Protein AF-A0A7K3L0I8-F1 (afdb_monomer_lite)

pLDDT: mean 95.67, std 6.77, range [54.59, 98.5]

Radius of gyration: 14.37 Å; chains: 1; bounding box: 27×24×46 Å

Foldseek 3Di:
DVLVVVLLVLLVVLLVLVVQLVVLVVVLVVDDPVCSVVSCVPRNVVSVVSSQVSLVVSCVVNVHDSVVSVVSSVVVVVVD

Secondary structure (DSSP, 8-state):
-HHHHHHHHHHHHHHHHHHHHHHHHHHHHHS-HHHHHHHIIIIIHHHHHHHHHHHHHHHHHHT--HHHHHHHHHHHHHT-

Structure (mmCIF, N/CA/C/O backbone):
data_AF-A0A7K3L0I8-F1
#
_entry.id   AF-A0A7K3L0I8-F1
#
loop_
_atom_site.group_PDB
_atom_site.id
_atom_site.type_symbol
_atom_site.label_atom_id
_atom_site.label_alt_id
_atom_site.label_comp_id
_atom_site.label_asym_id
_atom_site.label_entity_id
_atom_site.label_seq_id
_atom_site.pdbx_PDB_ins_code
_atom_site.Cartn_x
_atom_site.Cartn_y
_atom_site.Cartn_z
_atom_site.occupancy
_atom_site.B_iso_or_equiv
_atom_site.auth_seq_id
_atom_site.auth_comp_id
_atom_site.auth_asym_id
_atom_site.auth_atom_id
_atom_site.pdbx_PDB_model_num
ATOM 1 N N . MET A 1 1 ? -10.196 7.255 21.727 1.00 54.59 1 MET A N 1
ATOM 2 C CA . MET A 1 1 ? -10.144 6.068 22.642 1.00 54.59 1 MET A CA 1
ATOM 3 C C . MET A 1 1 ? -8.867 5.244 22.397 1.00 54.59 1 MET A C 1
ATOM 5 O O . MET A 1 1 ? -8.172 5.536 21.433 1.00 54.59 1 MET A O 1
ATOM 9 N N . ARG A 1 2 ? -8.503 4.248 23.232 1.00 70.25 2 ARG A N 1
ATOM 10 C CA . ARG A 1 2 ? -7.246 3.461 23.070 1.00 70.25 2 ARG A CA 1
ATOM 11 C C . ARG A 1 2 ? -7.152 2.747 21.705 1.00 70.25 2 ARG A C 1
ATOM 13 O O . ARG A 1 2 ? -6.091 2.799 21.094 1.00 70.25 2 ARG A O 1
ATOM 20 N N . ASN A 1 3 ? -8.259 2.202 21.192 1.00 85.44 3 ASN A N 1
ATOM 21 C CA . ASN A 1 3 ? -8.307 1.525 19.882 1.00 85.44 3 ASN A CA 1
ATOM 22 C C . ASN A 1 3 ? -8.089 2.476 18.701 1.00 85.44 3 ASN A C 1
ATOM 24 O O . ASN A 1 3 ? -7.417 2.131 17.744 1.00 85.44 3 ASN A O 1
ATOM 28 N N . GLU A 1 4 ? -8.579 3.706 18.800 1.00 91.06 4 GLU A N 1
ATOM 29 C CA . GLU A 1 4 ? -8.438 4.718 17.750 1.00 91.06 4 GLU A CA 1
ATOM 30 C C . GLU A 1 4 ? -6.989 5.213 17.601 1.00 91.06 4 GLU A C 1
ATOM 32 O O . GLU A 1 4 ? -6.528 5.492 16.497 1.00 91.06 4 GLU A O 1
ATOM 37 N N . LYS A 1 5 ? -6.245 5.300 18.714 1.00 94.88 5 LYS A N 1
ATOM 38 C CA . LYS A 1 5 ? -4.808 5.613 18.683 1.00 94.88 5 LYS A CA 1
ATOM 39 C C . LYS A 1 5 ? -4.002 4.476 18.052 1.00 94.88 5 LYS A C 1
ATOM 41 O O . LYS A 1 5 ? -3.066 4.741 17.307 1.00 94.88 5 LYS A O 1
ATOM 46 N N . LEU A 1 6 ? -4.364 3.227 18.354 1.00 96.38 6 LEU A N 1
ATOM 47 C CA . LEU A 1 6 ? -3.726 2.049 17.761 1.00 96.38 6 LEU A CA 1
ATOM 48 C C . LEU A 1 6 ? -4.029 1.941 16.264 1.00 96.38 6 LEU A C 1
ATOM 50 O O . LEU A 1 6 ? -3.108 1.694 15.497 1.00 96.38 6 LEU A O 1
ATOM 54 N N . TYR A 1 7 ? -5.272 2.211 15.854 1.00 97.19 7 TYR A N 1
ATOM 55 C CA . TYR A 1 7 ? -5.664 2.255 14.446 1.00 97.19 7 TYR A CA 1
ATOM 56 C C . TYR A 1 7 ? -4.848 3.292 13.675 1.00 97.19 7 TYR A C 1
ATOM 58 O O . TYR A 1 7 ? -4.201 2.950 12.694 1.00 97.19 7 TYR A O 1
ATOM 66 N N . ARG A 1 8 ? -4.774 4.537 14.168 1.00 96.44 8 ARG A N 1
ATOM 67 C CA . ARG A 1 8 ? -3.955 5.585 13.534 1.00 96.44 8 ARG A CA 1
ATOM 68 C C . ARG A 1 8 ? -2.492 5.179 13.382 1.00 96.44 8 ARG A C 1
ATOM 70 O O . ARG A 1 8 ? -1.922 5.364 12.316 1.00 96.44 8 ARG A O 1
ATOM 77 N N . LYS A 1 9 ? -1.905 4.565 14.412 1.00 97.00 9 LYS A N 1
ATOM 78 C CA . LYS A 1 9 ? -0.526 4.074 14.341 1.00 97.00 9 LYS A CA 1
ATOM 79 C C . LYS A 1 9 ? -0.358 2.933 13.329 1.00 97.00 9 LYS A C 1
ATOM 81 O O . LYS A 1 9 ? 0.673 2.854 12.674 1.00 97.00 9 LYS A O 1
ATOM 86 N N . ALA A 1 10 ? -1.355 2.062 13.187 1.00 97.56 10 ALA A N 1
ATOM 87 C CA . ALA A 1 10 ? -1.349 1.023 12.162 1.00 97.56 10 ALA A CA 1
ATOM 88 C C . ALA A 1 10 ? -1.426 1.627 10.748 1.00 97.56 10 ALA A C 1
ATOM 90 O O . ALA A 1 10 ? -0.647 1.229 9.887 1.00 97.56 10 ALA A O 1
ATOM 91 N N . ILE A 1 11 ? -2.277 2.640 10.537 1.00 98.25 11 ILE A N 1
ATOM 92 C CA . ILE A 1 11 ? -2.350 3.404 9.279 1.00 98.25 11 ILE A CA 1
ATOM 93 C C . ILE A 1 11 ? -1.009 4.077 8.961 1.00 98.25 11 ILE A C 1
ATOM 95 O O . ILE A 1 11 ? -0.535 3.984 7.833 1.00 98.25 11 ILE A O 1
ATOM 99 N N . GLU A 1 12 ? -0.355 4.697 9.949 1.00 96.88 12 GLU A N 1
ATOM 100 C CA . GLU A 1 12 ? 0.980 5.284 9.774 1.00 96.88 12 GLU A CA 1
ATOM 101 C C . GLU A 1 12 ? 2.006 4.246 9.302 1.00 96.88 12 GLU A C 1
ATOM 103 O O . GLU A 1 12 ? 2.726 4.503 8.341 1.00 96.88 12 GLU A O 1
ATOM 108 N N . ILE A 1 13 ? 2.037 3.062 9.922 1.00 95.62 13 ILE A N 1
ATOM 109 C CA . ILE A 1 13 ? 2.952 1.975 9.539 1.00 95.62 13 ILE A CA 1
ATOM 110 C C . ILE A 1 13 ? 2.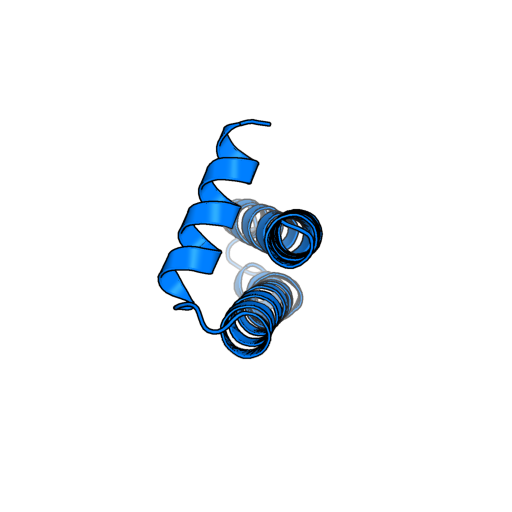638 1.457 8.127 1.00 95.62 13 ILE A C 1
ATOM 112 O O . ILE A 1 13 ? 3.545 1.299 7.311 1.00 95.62 13 ILE A O 1
ATOM 116 N N . ALA A 1 14 ? 1.364 1.216 7.810 1.00 97.62 14 ALA A N 1
ATOM 117 C CA . ALA A 1 14 ? 0.958 0.732 6.491 1.00 97.62 14 ALA A CA 1
ATOM 118 C C . ALA A 1 14 ? 1.210 1.759 5.376 1.00 97.62 14 ALA A C 1
ATOM 120 O O . ALA A 1 14 ? 1.494 1.373 4.241 1.00 97.62 14 ALA A O 1
ATOM 121 N N . SER A 1 15 ? 1.188 3.059 5.695 1.00 97.50 15 SER A N 1
ATOM 122 C CA . SER A 1 15 ? 1.469 4.120 4.722 1.00 97.50 15 SER A CA 1
ATOM 123 C C . SER A 1 15 ? 2.880 4.044 4.131 1.00 97.50 15 SER A C 1
ATOM 125 O O . SER A 1 15 ? 3.079 4.429 2.979 1.00 97.50 15 SER A O 1
ATOM 127 N N . ASP A 1 16 ? 3.850 3.480 4.858 1.00 97.06 16 ASP A N 1
ATOM 128 C CA . ASP A 1 16 ? 5.206 3.278 4.341 1.00 97.06 16 ASP A CA 1
ATOM 129 C C . ASP A 1 16 ? 5.267 2.146 3.299 1.00 97.06 16 ASP A C 1
ATOM 131 O O . ASP A 1 16 ? 6.086 2.196 2.378 1.00 97.06 16 ASP A O 1
ATOM 135 N N . ALA A 1 17 ? 4.416 1.120 3.412 1.00 97.00 17 ALA A N 1
ATOM 136 C CA . ALA A 1 17 ? 4.295 0.070 2.396 1.00 97.00 17 ALA A CA 1
ATOM 137 C C . ALA A 1 17 ? 3.601 0.603 1.133 1.00 97.00 17 ALA A C 1
ATOM 139 O O . ALA A 1 17 ? 4.119 0.424 0.030 1.00 97.00 17 ALA A O 1
ATOM 140 N N . GLU A 1 18 ? 2.500 1.341 1.301 1.00 98.19 18 GLU A N 1
ATOM 141 C CA . GLU A 1 18 ? 1.790 1.991 0.192 1.00 98.19 18 GLU A CA 1
ATOM 142 C C . GLU A 1 18 ? 2.707 2.959 -0.567 1.00 98.19 18 GLU A C 1
ATOM 144 O O . GLU A 1 18 ? 2.796 2.924 -1.793 1.00 98.19 18 GLU A O 1
ATOM 149 N N . ARG A 1 19 ? 3.480 3.778 0.154 1.00 97.75 19 ARG A N 1
ATOM 150 C CA . ARG A 1 19 ? 4.457 4.687 -0.454 1.00 97.75 19 ARG A CA 1
ATOM 151 C C . ARG A 1 19 ? 5.500 3.945 -1.282 1.00 97.75 19 ARG A C 1
ATOM 153 O O . ARG A 1 19 ? 5.773 4.349 -2.409 1.00 97.75 19 ARG A O 1
ATOM 160 N N . ARG A 1 20 ? 6.071 2.858 -0.752 1.00 97.38 20 ARG A N 1
ATOM 161 C CA . ARG A 1 20 ? 7.050 2.037 -1.485 1.00 97.38 20 ARG A CA 1
ATOM 162 C C . ARG A 1 20 ? 6.452 1.456 -2.764 1.00 97.38 20 ARG A C 1
ATOM 164 O O . ARG A 1 20 ? 7.130 1.449 -3.791 1.00 97.38 20 ARG A O 1
ATOM 171 N N . PHE A 1 21 ? 5.194 1.018 -2.721 1.00 98.12 21 PHE A N 1
ATOM 172 C CA . PHE A 1 21 ? 4.467 0.594 -3.914 1.00 98.12 21 PHE A CA 1
ATOM 173 C C . PHE A 1 21 ? 4.333 1.735 -4.930 1.00 98.12 21 PHE A C 1
ATOM 175 O O . PHE A 1 21 ? 4.738 1.560 -6.079 1.00 98.12 21 PHE A O 1
ATOM 182 N N . LEU A 1 22 ? 3.837 2.905 -4.516 1.00 97.44 22 LEU A N 1
ATOM 183 C CA . LEU A 1 22 ? 3.656 4.058 -5.405 1.00 97.44 22 LEU A CA 1
ATOM 184 C C . LEU A 1 22 ? 4.979 4.510 -6.039 1.00 97.44 22 LEU A C 1
ATOM 186 O O . LEU A 1 22 ? 5.038 4.742 -7.246 1.00 97.44 22 LEU A O 1
ATOM 190 N N . GLU A 1 23 ? 6.060 4.568 -5.260 1.00 97.56 23 GLU A N 1
ATOM 191 C CA . GLU A 1 23 ? 7.397 4.895 -5.760 1.00 97.56 23 GLU A CA 1
ATOM 192 C C . GLU A 1 23 ? 7.909 3.861 -6.771 1.00 97.56 23 GLU A C 1
ATOM 194 O O . GLU A 1 23 ? 8.463 4.231 -7.808 1.00 97.56 23 GLU A O 1
ATOM 199 N N . ALA A 1 24 ? 7.744 2.564 -6.490 1.00 97.81 24 ALA A N 1
ATOM 200 C CA . ALA A 1 24 ? 8.150 1.500 -7.406 1.00 97.81 24 ALA A CA 1
ATOM 201 C C . ALA A 1 24 ? 7.326 1.532 -8.700 1.00 97.81 24 ALA A C 1
ATOM 203 O O . ALA A 1 24 ? 7.878 1.367 -9.792 1.00 97.81 24 ALA A O 1
ATOM 204 N N . HIS A 1 25 ? 6.019 1.766 -8.583 1.00 97.69 25 HIS A N 1
ATOM 205 C CA . HIS A 1 25 ? 5.099 1.875 -9.708 1.00 97.69 25 HIS A CA 1
ATOM 206 C C . HIS A 1 25 ? 5.443 3.064 -10.605 1.00 97.69 25 HIS A C 1
ATOM 208 O O . HIS A 1 25 ? 5.542 2.910 -11.822 1.00 97.69 25 HIS A O 1
ATOM 214 N N . GLU A 1 26 ? 5.712 4.230 -10.017 1.00 97.25 26 GLU A N 1
ATOM 215 C CA . GLU A 1 26 ? 6.104 5.418 -10.776 1.00 97.25 26 GLU A CA 1
ATOM 216 C C . GLU A 1 26 ? 7.475 5.232 -11.436 1.00 97.25 26 GLU A C 1
ATOM 218 O O . GLU A 1 26 ? 7.628 5.484 -12.633 1.00 97.25 26 GLU A O 1
ATOM 223 N N . LYS A 1 27 ? 8.460 4.675 -10.716 1.00 96.81 27 LYS A N 1
ATOM 224 C CA . LYS A 1 27 ? 9.764 4.327 -11.304 1.00 96.81 27 LYS A CA 1
ATOM 225 C C . LYS A 1 27 ? 9.609 3.390 -12.495 1.00 96.81 27 LYS A C 1
ATOM 227 O O . LYS A 1 27 ? 10.251 3.614 -13.516 1.00 96.81 27 LYS A O 1
ATOM 232 N N . ASN A 1 28 ? 8.729 2.390 -12.415 1.00 97.81 28 ASN A N 1
ATOM 233 C CA . ASN A 1 28 ? 8.504 1.445 -13.508 1.00 97.81 28 ASN A CA 1
ATOM 234 C C . ASN A 1 28 ? 8.038 2.119 -14.810 1.00 97.81 28 ASN A C 1
ATOM 236 O O . ASN A 1 28 ? 8.408 1.663 -15.892 1.00 97.81 28 ASN A O 1
ATOM 240 N N . ARG A 1 29 ? 7.298 3.233 -14.730 1.00 94.69 29 ARG A N 1
ATOM 241 C CA . ARG A 1 29 ? 6.893 4.016 -15.912 1.00 94.69 29 ARG A CA 1
ATOM 242 C C . ARG A 1 29 ? 8.089 4.646 -16.626 1.00 94.69 29 ARG A C 1
ATOM 244 O O . ARG A 1 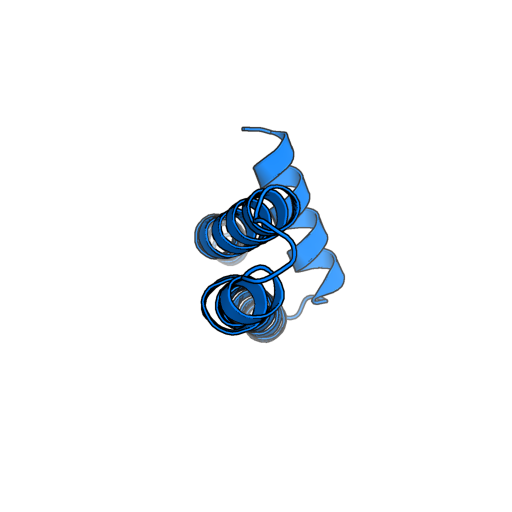29 ? 8.096 4.703 -17.854 1.00 94.69 29 ARG A O 1
ATOM 251 N N . GLY A 1 30 ? 9.100 5.065 -15.865 1.00 95.06 30 GLY A N 1
ATOM 252 C CA . GLY A 1 30 ? 10.361 5.611 -16.376 1.00 95.06 30 GLY A CA 1
ATOM 253 C C . GLY A 1 30 ? 11.382 4.556 -16.814 1.00 95.06 30 GLY A C 1
ATOM 254 O O . GLY A 1 30 ? 12.386 4.899 -17.436 1.00 95.06 30 GLY A O 1
ATOM 255 N N . VAL A 1 31 ? 11.145 3.275 -16.517 1.00 95.31 31 VAL A N 1
ATOM 256 C CA . VAL A 1 31 ? 12.028 2.177 -16.925 1.00 95.31 31 VAL A CA 1
ATOM 257 C C . VAL A 1 31 ? 11.880 1.900 -18.426 1.00 95.31 31 VAL A C 1
ATOM 259 O O . VAL A 1 31 ? 10.771 1.898 -18.985 1.00 95.31 31 VAL A O 1
ATOM 262 N N . ALA A 1 32 ? 13.021 1.651 -19.077 1.00 96.62 32 ALA A N 1
ATOM 263 C CA . ALA A 1 32 ? 13.098 1.331 -20.497 1.00 96.62 32 ALA A CA 1
ATOM 264 C C . ALA A 1 32 ? 12.233 0.097 -20.847 1.00 96.62 32 ALA A C 1
ATOM 266 O O . ALA A 1 32 ? 12.125 -0.823 -20.029 1.00 96.62 32 ALA A O 1
ATOM 267 N N . PRO A 1 33 ? 11.578 0.063 -22.025 1.00 95.06 33 PRO A N 1
ATOM 268 C CA . PRO A 1 33 ? 10.593 -0.975 -22.347 1.00 95.06 33 PRO A CA 1
ATOM 269 C C . PRO A 1 33 ? 11.113 -2.414 -22.236 1.00 95.06 33 PRO A C 1
ATOM 271 O O . PRO A 1 33 ? 10.374 -3.298 -21.816 1.00 95.06 33 PRO A O 1
ATOM 274 N N . ASP A 1 34 ? 12.381 -2.635 -22.571 1.00 96.12 34 ASP A N 1
ATOM 275 C CA . ASP A 1 34 ? 13.071 -3.927 -22.573 1.00 96.12 34 ASP A CA 1
ATOM 276 C C . ASP A 1 34 ? 13.292 -4.517 -21.170 1.00 96.12 34 ASP A C 1
ATOM 278 O O . ASP A 1 34 ? 13.346 -5.735 -21.015 1.00 96.12 34 ASP A O 1
ATOM 282 N N . ILE A 1 35 ? 13.366 -3.673 -20.136 1.00 96.69 35 ILE A N 1
ATOM 283 C CA . ILE A 1 35 ? 13.560 -4.096 -18.737 1.00 96.69 35 ILE A CA 1
ATOM 284 C C . ILE A 1 35 ? 12.368 -3.778 -17.825 1.00 96.69 35 ILE A C 1
ATOM 286 O O . ILE A 1 35 ? 12.375 -4.130 -16.642 1.00 96.69 35 ILE A O 1
ATOM 290 N N . ARG A 1 36 ? 11.321 -3.139 -18.357 1.00 97.62 36 ARG A N 1
ATOM 291 C CA . ARG A 1 36 ? 10.136 -2.721 -17.595 1.00 97.62 36 ARG A CA 1
ATOM 292 C C . ARG A 1 36 ? 9.414 -3.888 -16.942 1.00 97.62 36 ARG A C 1
ATOM 294 O O . ARG A 1 36 ? 9.064 -3.789 -15.768 1.00 97.62 36 ARG A O 1
ATOM 301 N N . GLU A 1 37 ? 9.218 -4.979 -17.677 1.00 97.94 37 GLU A N 1
ATOM 302 C CA . GLU A 1 37 ? 8.537 -6.169 -17.159 1.00 97.94 37 GLU A CA 1
ATOM 303 C C . GLU A 1 37 ? 9.310 -6.771 -15.983 1.00 97.94 37 GLU A C 1
ATOM 305 O O . GLU A 1 37 ? 8.777 -6.926 -14.889 1.00 97.94 37 GLU A O 1
ATOM 310 N N . ARG A 1 38 ? 10.624 -6.944 -16.149 1.00 98.00 38 ARG A N 1
ATOM 311 C CA . ARG A 1 38 ? 11.497 -7.430 -15.079 1.00 98.00 38 ARG A CA 1
ATOM 312 C C . ARG A 1 38 ? 11.452 -6.533 -13.840 1.00 98.00 38 ARG A C 1
ATOM 314 O O . ARG A 1 38 ? 11.410 -7.035 -12.718 1.00 98.00 38 ARG A O 1
ATOM 321 N N . HIS A 1 39 ? 11.448 -5.209 -14.014 1.00 98.19 39 HIS A N 1
ATOM 322 C CA . HIS A 1 39 ? 11.298 -4.286 -12.887 1.00 98.19 39 HIS A CA 1
ATOM 323 C C . HIS A 1 39 ? 9.919 -4.421 -12.218 1.00 98.19 39 HIS A C 1
ATOM 325 O O . HIS A 1 39 ? 9.820 -4.332 -10.993 1.00 98.19 39 HIS A O 1
ATOM 331 N N . ARG A 1 40 ? 8.850 -4.648 -12.990 1.00 98.19 40 ARG A N 1
ATOM 332 C CA . ARG A 1 40 ? 7.503 -4.867 -12.450 1.00 98.19 40 ARG A CA 1
ATOM 333 C C . ARG A 1 40 ? 7.471 -6.100 -11.550 1.00 98.19 40 ARG A C 1
ATOM 335 O O . ARG A 1 40 ? 7.037 -5.991 -10.408 1.00 98.19 40 ARG A O 1
ATOM 342 N N . GLU A 1 41 ? 7.975 -7.225 -12.040 1.00 98.31 41 GLU A N 1
ATOM 343 C CA . GLU A 1 41 ? 8.007 -8.499 -11.310 1.00 98.31 41 GLU A CA 1
ATOM 344 C C . GLU A 1 41 ? 8.914 -8.442 -10.074 1.00 98.31 41 GLU A C 1
ATOM 346 O O . GLU A 1 41 ? 8.587 -9.002 -9.032 1.00 98.31 41 GLU A O 1
ATOM 351 N N . THR A 1 42 ? 10.045 -7.733 -10.161 1.00 97.88 42 THR A N 1
ATOM 352 C CA . THR A 1 42 ? 11.049 -7.719 -9.081 1.00 97.88 42 THR A CA 1
ATOM 353 C C . THR A 1 42 ? 10.749 -6.686 -7.990 1.00 97.88 42 THR A C 1
ATOM 355 O O . THR A 1 42 ? 11.138 -6.889 -6.843 1.00 97.88 42 THR A O 1
ATOM 358 N N . PHE A 1 43 ? 10.081 -5.573 -8.320 1.00 97.62 43 PHE A N 1
ATOM 359 C CA . PHE A 1 43 ? 9.902 -4.450 -7.388 1.00 97.62 43 PHE A CA 1
ATOM 360 C C . PHE A 1 43 ? 8.442 -4.041 -7.193 1.00 97.62 43 PHE A C 1
ATOM 362 O O . PHE A 1 43 ? 8.010 -3.861 -6.058 1.00 97.62 43 PHE A O 1
ATOM 369 N N . VAL A 1 44 ? 7.668 -3.904 -8.275 1.00 98.25 44 VAL A N 1
ATOM 370 C CA . VAL A 1 44 ? 6.295 -3.373 -8.193 1.00 98.25 44 VAL A CA 1
ATOM 371 C C . VAL A 1 44 ? 5.341 -4.400 -7.591 1.00 98.25 44 VAL A C 1
ATOM 373 O O . VAL A 1 44 ? 4.633 -4.085 -6.642 1.00 98.25 44 VAL A O 1
ATOM 376 N N . GLN A 1 45 ? 5.332 -5.630 -8.110 1.00 98.50 45 GLN A N 1
ATOM 377 C CA . GLN A 1 45 ? 4.439 -6.691 -7.634 1.00 98.50 45 GLN A CA 1
ATOM 378 C C . GLN A 1 45 ? 4.683 -7.061 -6.160 1.00 98.50 45 GLN A C 1
ATOM 380 O O . GLN A 1 45 ? 3.703 -7.130 -5.412 1.00 98.50 45 GLN A O 1
ATOM 385 N N . PRO A 1 46 ? 5.937 -7.239 -5.691 1.00 98.50 46 PRO A N 1
ATOM 386 C CA . PRO A 1 46 ? 6.198 -7.475 -4.274 1.00 98.50 46 PRO A CA 1
ATOM 387 C C . PRO A 1 46 ? 5.731 -6.320 -3.384 1.00 98.50 46 PRO A C 1
ATOM 389 O O . PRO A 1 46 ? 5.071 -6.566 -2.378 1.00 98.50 46 PRO A O 1
ATOM 392 N N . ALA A 1 47 ? 6.001 -5.068 -3.775 1.00 98.31 47 ALA A N 1
ATOM 393 C CA . ALA A 1 47 ? 5.565 -3.902 -3.008 1.00 98.31 47 ALA A CA 1
ATOM 394 C C . ALA A 1 47 ? 4.033 -3.774 -2.964 1.00 98.31 47 ALA A C 1
ATOM 396 O O . ALA A 1 47 ? 3.476 -3.486 -1.908 1.00 98.31 47 ALA A O 1
ATOM 397 N N . ALA A 1 48 ? 3.346 -4.050 -4.078 1.00 98.25 48 ALA A N 1
ATOM 398 C CA . ALA A 1 48 ? 1.885 -4.086 -4.127 1.00 98.25 48 ALA A CA 1
ATOM 399 C C . ALA A 1 48 ? 1.319 -5.173 -3.200 1.00 98.25 48 ALA A C 1
ATOM 401 O O . ALA A 1 48 ? 0.394 -4.920 -2.436 1.00 98.25 48 ALA A O 1
ATOM 402 N N . THR A 1 49 ? 1.913 -6.369 -3.222 1.00 98.19 49 THR A N 1
ATOM 403 C CA . THR A 1 49 ? 1.500 -7.491 -2.364 1.00 98.19 49 THR A CA 1
ATOM 404 C C . THR A 1 49 ? 1.653 -7.142 -0.887 1.00 98.19 49 THR A C 1
ATOM 406 O O . THR A 1 49 ? 0.751 -7.404 -0.095 1.00 98.19 49 THR A O 1
ATOM 409 N N . GLU A 1 50 ? 2.774 -6.523 -0.516 1.00 98.19 50 GLU A N 1
ATOM 410 C CA . GLU A 1 50 ? 3.009 -6.059 0.849 1.00 98.19 50 GLU A CA 1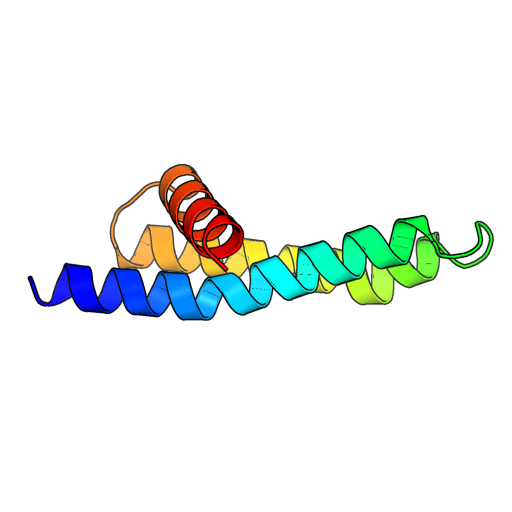
ATOM 411 C C . GLU A 1 50 ? 1.977 -5.004 1.273 1.00 98.19 50 GLU A C 1
ATOM 413 O O . GLU A 1 50 ? 1.387 -5.130 2.346 1.00 98.19 50 GLU A O 1
ATOM 418 N N . ALA A 1 51 ? 1.725 -3.994 0.433 1.00 97.94 51 ALA A N 1
ATOM 419 C CA . ALA A 1 51 ? 0.757 -2.939 0.722 1.00 97.94 51 ALA A CA 1
ATOM 420 C C . ALA A 1 51 ? -0.664 -3.499 0.908 1.00 97.94 51 ALA A C 1
ATOM 422 O O . ALA A 1 51 ? -1.313 -3.198 1.911 1.00 97.94 51 ALA A O 1
ATOM 423 N N . CYS A 1 52 ? -1.114 -4.381 0.009 1.00 97.88 52 CYS A N 1
ATOM 424 C CA . CYS A 1 52 ? -2.413 -5.044 0.126 1.00 97.88 52 CYS A CA 1
ATOM 425 C C . CYS A 1 52 ? -2.508 -5.893 1.402 1.00 97.88 52 CYS A C 1
ATOM 427 O O . CYS A 1 52 ? -3.476 -5.769 2.145 1.00 97.88 52 CYS A O 1
ATOM 429 N N . ALA A 1 53 ? -1.488 -6.702 1.709 1.00 97.94 53 ALA A N 1
ATOM 430 C CA . ALA A 1 53 ? -1.494 -7.548 2.903 1.00 97.94 53 ALA A CA 1
ATOM 431 C C . ALA A 1 53 ? -1.580 -6.731 4.205 1.00 97.94 53 ALA A C 1
ATOM 433 O O . ALA A 1 53 ? -2.288 -7.123 5.133 1.00 97.94 53 ALA A O 1
ATOM 434 N N . GLN A 1 54 ? -0.898 -5.581 4.273 1.00 97.88 54 GLN A N 1
ATOM 435 C CA . GLN A 1 54 ? -1.004 -4.663 5.412 1.00 97.88 54 GLN A CA 1
ATOM 436 C C . GLN A 1 54 ? -2.421 -4.092 5.549 1.00 97.88 54 GLN A C 1
ATOM 438 O O . GLN A 1 54 ? -2.958 -4.047 6.656 1.00 97.88 54 GLN A O 1
ATOM 443 N N . GLN A 1 55 ? -3.045 -3.688 4.439 1.00 98.19 55 GLN A N 1
ATOM 444 C CA . GLN A 1 55 ? -4.406 -3.146 4.448 1.00 98.19 55 GLN A CA 1
ATOM 445 C C . GLN A 1 55 ? -5.432 -4.188 4.915 1.00 98.19 55 GLN A C 1
ATOM 447 O O . GLN A 1 55 ? -6.216 -3.897 5.822 1.00 98.19 55 GLN A O 1
ATOM 452 N N . SER A 1 56 ? -5.367 -5.414 4.383 1.00 98.31 56 SER A N 1
ATOM 453 C CA . SER A 1 56 ? -6.227 -6.530 4.801 1.00 98.31 56 SER A CA 1
ATOM 454 C C . SER A 1 56 ? -6.054 -6.868 6.282 1.00 98.31 56 SER A C 1
ATOM 456 O O . SER A 1 56 ? -7.040 -7.002 7.008 1.00 98.31 56 SER A O 1
ATOM 458 N N . LEU A 1 57 ? -4.810 -6.933 6.770 1.00 98.25 57 LEU A N 1
ATOM 459 C CA . LEU A 1 57 ? -4.531 -7.213 8.180 1.00 98.25 57 LEU A CA 1
ATOM 460 C C . LEU A 1 57 ? -5.125 -6.141 9.105 1.00 98.25 57 LEU A C 1
ATOM 462 O O . LEU A 1 57 ? -5.696 -6.461 10.145 1.00 98.25 57 LEU A O 1
ATOM 466 N N . ILE A 1 58 ? -5.008 -4.860 8.746 1.00 98.06 58 ILE A N 1
ATOM 467 C CA . ILE A 1 58 ? -5.585 -3.766 9.540 1.00 98.06 58 ILE A CA 1
ATOM 468 C C . ILE A 1 58 ? -7.114 -3.835 9.521 1.00 98.06 58 ILE A C 1
ATOM 470 O O . ILE A 1 58 ? -7.741 -3.678 10.570 1.00 98.06 58 ILE A O 1
ATOM 474 N N . ALA A 1 59 ? -7.716 -4.085 8.358 1.00 97.94 59 ALA A N 1
ATOM 475 C CA . ALA A 1 59 ? -9.161 -4.232 8.229 1.00 97.94 59 ALA A CA 1
ATOM 476 C C . ALA A 1 59 ? -9.694 -5.327 9.169 1.00 97.94 59 ALA A C 1
ATOM 478 O O . ALA A 1 59 ? -10.619 -5.077 9.948 1.00 97.94 59 ALA A O 1
ATOM 479 N N . GLU A 1 60 ? -9.035 -6.489 9.184 1.00 98.00 60 GLU A N 1
ATOM 480 C CA . GLU A 1 60 ? -9.361 -7.606 10.072 1.00 98.00 60 GLU A CA 1
ATOM 481 C C . GLU A 1 60 ? -9.176 -7.245 11.556 1.00 98.00 60 GLU A C 1
ATOM 483 O O . GLU A 1 60 ? -10.102 -7.401 12.354 1.00 98.00 60 GLU A O 1
ATOM 488 N N . LEU A 1 61 ? -8.011 -6.706 11.938 1.00 97.06 61 LEU A N 1
ATOM 489 C CA . LEU A 1 61 ? -7.684 -6.404 13.339 1.00 97.06 61 LEU A CA 1
ATOM 490 C C . LEU A 1 61 ? -8.603 -5.353 13.973 1.00 97.06 61 LEU A C 1
ATOM 492 O O . LEU A 1 61 ? -8.813 -5.372 15.189 1.00 97.06 61 LEU A O 1
ATOM 496 N N . PHE A 1 62 ? -9.116 -4.414 13.178 1.00 96.62 62 PHE A N 1
ATOM 497 C CA . PHE A 1 62 ? -9.918 -3.293 13.669 1.00 96.62 62 PHE A CA 1
ATOM 498 C C . PHE A 1 62 ? -11.403 -3.381 13.296 1.00 96.62 62 PHE A C 1
ATOM 500 O O . PHE A 1 62 ? -12.172 -2.515 13.717 1.00 96.62 62 PHE A O 1
ATOM 507 N N . GLY A 1 63 ? -11.821 -4.421 12.566 1.00 96.69 63 GLY A N 1
ATOM 508 C CA . GLY A 1 63 ? -13.217 -4.638 12.183 1.00 96.69 63 GLY A CA 1
ATOM 509 C C . GLY A 1 63 ? -13.766 -3.550 11.258 1.00 96.69 63 GLY A C 1
ATOM 510 O O . GLY A 1 63 ? -14.907 -3.117 11.423 1.00 96.69 63 GLY A O 1
ATOM 511 N N . VAL A 1 64 ? -12.945 -3.072 10.322 1.00 97.00 64 VAL A N 1
ATOM 512 C CA . VAL A 1 64 ? -13.310 -2.061 9.313 1.00 97.00 64 VAL A CA 1
ATOM 513 C C . VAL A 1 64 ? -13.142 -2.633 7.904 1.00 97.00 64 VAL A C 1
ATOM 515 O O . VAL A 1 64 ? -12.570 -3.704 7.739 1.00 97.00 64 VAL A O 1
ATOM 518 N N . SER A 1 65 ? -13.644 -1.946 6.877 1.00 97.69 65 SER A N 1
ATOM 519 C CA . SER A 1 65 ? -13.421 -2.362 5.488 1.00 97.69 65 SER A CA 1
ATOM 520 C C . SER A 1 65 ? -11.997 -2.046 5.021 1.00 97.69 65 SER A C 1
ATOM 522 O O . SER A 1 65 ? -11.405 -1.052 5.444 1.00 97.69 65 SER A O 1
ATOM 524 N N . GLU A 1 66 ? -11.472 -2.848 4.091 1.00 97.12 66 GLU A N 1
ATOM 525 C CA . GLU A 1 66 ? -10.206 -2.549 3.402 1.00 97.12 66 GLU A CA 1
ATOM 526 C C . GLU A 1 66 ? -10.267 -1.203 2.668 1.00 97.12 66 GLU A C 1
ATOM 528 O O . GLU A 1 66 ? -9.311 -0.441 2.719 1.00 97.12 66 GLU A O 1
ATOM 533 N N . GLU A 1 67 ? -11.417 -0.858 2.078 1.00 97.88 67 GLU A N 1
ATOM 534 C CA . GLU A 1 67 ? -11.651 0.445 1.438 1.00 97.88 67 GLU A CA 1
ATOM 535 C C . GLU A 1 67 ? -11.447 1.608 2.416 1.00 97.88 67 GLU A C 1
ATOM 537 O O . GLU A 1 67 ? -10.746 2.566 2.105 1.00 97.88 67 GLU A O 1
ATOM 542 N N . LYS A 1 68 ? -11.968 1.497 3.645 1.00 97.75 68 LYS A N 1
ATOM 543 C CA . LYS A 1 68 ? -11.750 2.518 4.674 1.00 97.75 68 LYS A CA 1
ATOM 544 C C . LYS A 1 68 ? -10.269 2.645 5.041 1.00 97.75 68 LYS A C 1
ATOM 546 O O . LYS A 1 68 ? -9.778 3.756 5.240 1.00 97.75 68 LYS A O 1
ATOM 551 N N . VAL A 1 69 ? -9.572 1.517 5.174 1.00 98.25 69 VAL A N 1
ATOM 552 C CA . VAL A 1 69 ? -8.132 1.504 5.470 1.00 98.25 69 VAL A CA 1
ATOM 553 C C . VAL A 1 69 ? -7.359 2.171 4.334 1.00 98.25 69 VAL A C 1
ATOM 555 O O . VAL A 1 69 ? -6.521 3.031 4.600 1.00 98.25 69 VAL A O 1
ATOM 558 N N . HIS A 1 70 ? -7.684 1.826 3.087 1.00 97.94 70 HIS A N 1
ATOM 559 C CA . HIS A 1 70 ? -7.108 2.426 1.891 1.00 97.94 70 HIS A CA 1
ATOM 560 C C . HIS A 1 70 ? -7.302 3.947 1.882 1.00 97.94 70 HIS A C 1
ATOM 562 O O . HIS A 1 70 ? -6.323 4.684 1.813 1.00 97.94 70 HIS A O 1
ATOM 568 N N . GLU A 1 71 ? -8.535 4.431 2.059 1.00 98.12 71 GLU A N 1
ATOM 569 C CA . GLU A 1 71 ? -8.844 5.865 2.109 1.00 98.12 71 GLU A CA 1
ATOM 570 C C . GLU A 1 71 ? -8.071 6.606 3.208 1.00 98.12 71 GLU A C 1
ATOM 572 O O . GLU A 1 71 ? -7.578 7.715 2.986 1.00 98.12 71 GLU A O 1
ATOM 577 N N . ASP A 1 72 ? -7.965 6.017 4.402 1.00 98.06 72 ASP A N 1
ATOM 578 C CA . ASP A 1 72 ? -7.253 6.627 5.526 1.00 98.06 72 ASP A CA 1
ATOM 579 C C . ASP A 1 72 ? -5.734 6.688 5.265 1.00 98.06 72 ASP A C 1
ATOM 581 O O . ASP A 1 72 ? -5.101 7.694 5.597 1.00 98.06 72 ASP A O 1
ATOM 585 N N . ILE A 1 73 ? -5.156 5.666 4.619 1.00 98.12 73 ILE A N 1
ATOM 586 C CA . ILE A 1 73 ? -3.757 5.676 4.158 1.00 98.12 73 ILE A CA 1
ATOM 587 C C . ILE A 1 73 ? -3.553 6.738 3.074 1.00 98.12 73 ILE A C 1
ATOM 589 O O . ILE A 1 73 ? -2.629 7.546 3.178 1.00 98.12 73 ILE A O 1
ATOM 593 N N . THR A 1 74 ? -4.409 6.772 2.049 1.00 96.56 74 THR A N 1
ATOM 594 C CA . THR A 1 74 ? -4.317 7.743 0.951 1.00 96.56 74 THR A CA 1
ATOM 595 C C . THR A 1 74 ? -4.408 9.173 1.471 1.00 96.56 74 THR A C 1
ATOM 597 O O . THR A 1 74 ? -3.611 10.020 1.069 1.00 96.56 74 THR A O 1
ATOM 600 N N . ARG A 1 75 ? -5.327 9.444 2.407 1.00 97.12 75 ARG A N 1
ATOM 601 C CA . ARG A 1 75 ? -5.450 10.758 3.051 1.00 97.12 75 ARG A CA 1
ATOM 602 C C . ARG A 1 75 ? -4.167 11.138 3.787 1.00 97.12 75 ARG A C 1
ATOM 604 O O . ARG A 1 75 ? -3.651 12.229 3.579 1.00 97.12 75 ARG A O 1
ATOM 611 N N . LEU A 1 76 ? -3.607 10.217 4.575 1.00 96.12 76 LEU A N 1
ATOM 612 C CA . LEU A 1 76 ? -2.353 10.453 5.292 1.00 96.12 76 LEU A CA 1
ATOM 613 C C . LEU A 1 76 ? -1.177 10.749 4.347 1.00 96.12 76 LEU A C 1
ATOM 615 O O . LEU A 1 76 ? -0.303 11.542 4.690 1.00 96.12 76 LEU A O 1
ATOM 619 N N . LEU A 1 77 ? -1.128 10.100 3.182 1.00 95.00 77 LEU A N 1
ATOM 620 C CA . LEU A 1 77 ? -0.086 10.344 2.185 1.00 95.00 77 LEU A CA 1
ATOM 621 C C . LEU A 1 77 ? -0.263 11.677 1.449 1.00 95.00 77 LEU A C 1
ATOM 623 O O . LEU A 1 77 ? 0.743 12.266 1.073 1.00 95.00 77 LEU A O 1
ATOM 627 N N . ALA A 1 78 ? -1.497 12.150 1.259 1.00 92.38 78 ALA A N 1
ATOM 628 C CA . ALA A 1 78 ? -1.777 13.449 0.646 1.00 92.38 78 ALA A CA 1
ATOM 629 C C . ALA A 1 78 ? -1.448 14.638 1.571 1.00 92.38 78 ALA A C 1
ATOM 631 O O . ALA A 1 78 ? -1.135 15.721 1.084 1.00 92.38 78 ALA A O 1
ATOM 632 N N . ASP A 1 79 ? -1.502 14.430 2.890 1.00 83.69 79 ASP A N 1
ATOM 633 C CA . ASP A 1 79 ? -1.215 15.449 3.909 1.00 83.69 79 ASP A CA 1
ATOM 634 C C . ASP A 1 79 ? 0.295 15.626 4.211 1.00 83.69 79 ASP A C 1
ATOM 636 O O . ASP A 1 79 ? 0.659 16.412 5.091 1.00 83.69 79 ASP A O 1
ATOM 640 N N . ARG A 1 80 ? 1.182 14.886 3.528 1.00 67.75 80 ARG A N 1
ATOM 641 C CA . ARG A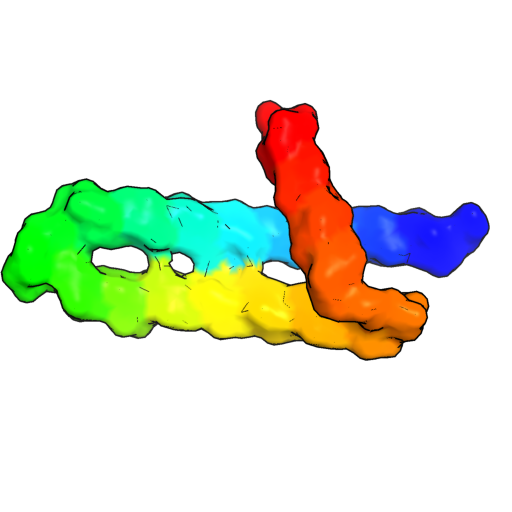 1 80 ? 2.647 14.915 3.710 1.00 67.75 80 ARG A CA 1
ATOM 642 C C . ARG A 1 80 ? 3.359 15.558 2.526 1.00 67.75 80 ARG A C 1
ATOM 644 O O . ARG A 1 80 ? 4.354 16.266 2.795 1.00 67.75 80 ARG A O 1
#

Sequence (80 aa):
MRNEKLYRKAIEIASDAERRFLEAHEKNRGVAPDIRERHRETFVQPAATEACAQQSLIAELFGVSEEKVHEDITRLLADR

=== Feature glossary ===
Reading guide. The protein is described through the following features:

Foldseek 3Di. A 3Di character summarizes, for each residue, the relative orientation of the Cα frame of its nearest spatial neighbor. Because it encodes fold topology rather than chemistry, 3Di alignments detect remote structural similarity that sequence alignment misses.

Contact-map, Ramachandran, and PAE plots. Plot images: a contact map (which residues are close in 3D, as an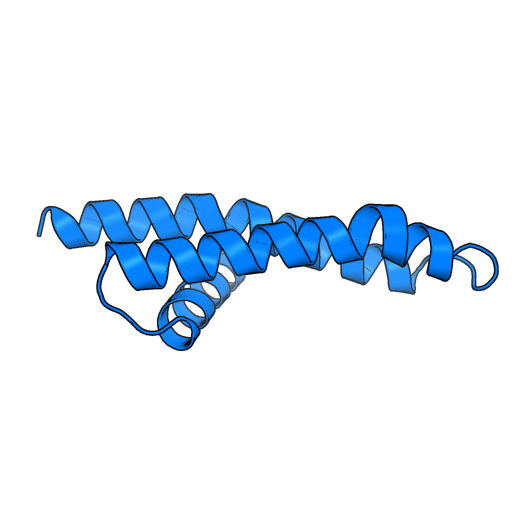 N×N binary image), a Ramachandran scatter (backbone torsion angles, revealing secondary-structure composition at a glance), and — for AlphaFold structures — a PAE heatmap (pairwise prediction confidence).

Radius of gyration, Cα contacts, bounding box. Radius of gyration (Rg) is the root-mean-square distance of Cα atoms from their centroid — a single number for overall size and compactness. A globular domain of N residues has Rg ≈ 2.2·N^0.38 Å; an extended or disordered chain has a much larger Rg. The Cα contact count is the number of residue pairs whose Cα atoms are within 8 Å and are more than four positions apart in sequence — a standard proxy for tertiary packing density. The bounding box is the smallest axis-aligned box enclosing all Cα atoms.

Secondary structure (8-state, DSSP). Eight-state secondary structure (DSSP): H is the canonical α-helix, G the tighter 3₁₀-helix, I the wider π-helix; E/B are β-structure, T and S are turns and bends, and '-' is everything else. DSSP derives these from the pattern of main-chain N–H···O=C hydrogen bonds, not from the sequence.

B-factor. B-factor (Debye–Waller factor) reflects atomic displacement in the crystal lattice. It is an experimental observable (units Å²), not a prediction; low values mean the atom is pinned down, high values mean it moves or is heterogeneous across the crystal.

pLDDT. pLDDT is the predicted lDDT-Cα score: AlphaFold's confidence that the local environment of each residue (all inter-atomic distances within 15 Å) is correctly placed. It is a per-residue number between 0 and 100, with higher meaning more reliable.

Nearest PDB structures. Nearest PDB neighbors are the top structural matches found by Foldseek when searching this structure against the entire Protein Data Bank. Each hit reports a TM-score (0 to 1; >0.5 almost always implies the same fold) and an E-value. These are *structural* homologs — they may share no detectable sequence similarity.

Solvent-accessible surface area. Accessible surface area quantifies burial. A residue with SASA near zero is packed into the hydrophobic core; one with SASA >100 Å² sits on the surface. Computed here via the Shrake–Rupley numerical algorithm with a 1.4 Å probe.

Rendered structure images. Structure images are PyMOL renders from six orthogonal camera directions. Cartoon representation draws helices as coils and strands as arrows; sticks shows the backbone as bonds; surface shows the solvent-excluded envelope. Rainbow coloring maps sequence position to hue (blue→red, N→C); chain coloring assigns a distinct color per polypeptide.

Backbone torsions (φ/ψ). φ (phi) and ψ (psi) are the two rotatable backbone dihedrals per residue: φ is the C(i-1)–N–Cα–C torsion, ψ is the N–Cα–C–N(i+1) torsion, both in degrees on (−180°, 180°]. α-helical residues cluster near (−60°, −45°); β-strand residues near (−120°, +130°). A Ramachandran plot is simply a scatter of (φ, ψ) for every residue.

Predicted aligned error. Predicted Aligned Error (PAE) is an AlphaFold confidence matrix: entry (i, j) is the expected error in the position of residue j, in ångströms, when the prediction is superimposed on the true structure at residue i. Low PAE within a block of residues means that block is internally rigid and well-predicted; high PAE between two blocks means their relative placement is uncertain even if each block individually is confident.

mmCIF coordinates. Structure coordinates are given as an mmCIF _atom_site loop: one row per atom with element, residue name, chain id, sequence number, and x/y/z position in Å. Only the four main-chain atoms per residue are included here; side chains are omitted to keep the record compact.

InterPro / GO / CATH / organism. Database cross-references. InterPro integrates a dozen domain/family signature databases into unified entries with residue-range hits. GO terms attach f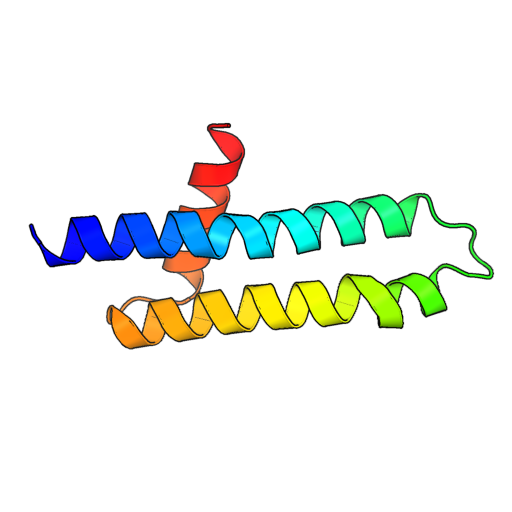unction/process/location labels with evidence codes. CATH codes position the fold in a four-level structural taxonomy. Organism is the NCBI-taxonomy species name.

Secondary structure (3-state, P-SEA). SS3 is a coarse helix/strand/coil call (letters a/b/c) made by the P-SEA algorithm from inter-Cα distances and dihedrals. It is less detailed than DSSP but needs only Cα positions.

Sequence. Sequence gives the chain of amino acids in standard one-letter code (A=alanine, C=cysteine, …, Y=tyrosine), read N→C. It is the only feature that is directly encoded by the gene; all structural features are derived from the folded form of this sequence.